Protein AF-A0A3R7EE49-F1 (afdb_monomer_lite)

Secondary structure (DSSP, 8-state):
--HHHHHHHHHHHHHHHHHHHHHHHHHHHHHHHIIIIIS---HHHHHHHHHHHHHHHHHHHHHHTT-

Structure (mmCIF, N/CA/C/O backbone):
data_AF-A0A3R7EE49-F1
#
_entry.id   AF-A0A3R7EE49-F1
#
loop_
_atom_site.group_PDB
_atom_site.id
_atom_site.type_symbol
_atom_site.label_atom_id
_atom_sit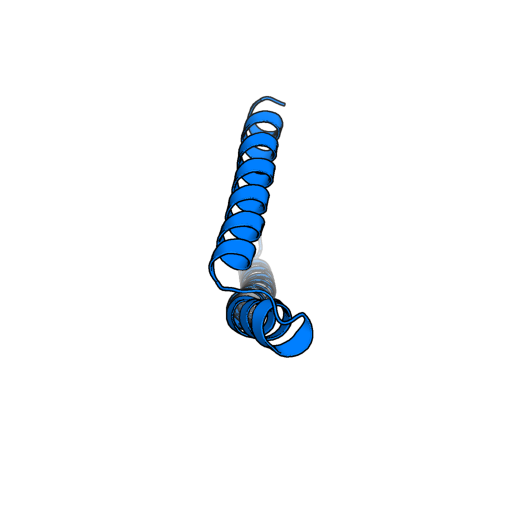e.label_alt_id
_atom_site.label_comp_id
_atom_site.label_asym_id
_atom_site.label_entity_id
_atom_site.label_seq_id
_atom_site.pdbx_PDB_ins_code
_atom_site.Cartn_x
_atom_site.Cartn_y
_atom_site.Cartn_z
_atom_site.occupancy
_atom_site.B_iso_or_equiv
_atom_site.auth_seq_id
_atom_site.auth_comp_id
_atom_site.auth_asym_id
_atom_site.auth_atom_id
_atom_site.pdbx_PDB_model_num
ATOM 1 N N . MET A 1 1 ? -21.737 4.499 26.823 1.00 60.09 1 MET A N 1
ATOM 2 C CA . MET A 1 1 ? -21.668 3.286 25.979 1.00 60.09 1 MET A CA 1
ATOM 3 C C . MET A 1 1 ? -21.525 2.092 26.899 1.00 60.09 1 MET A C 1
ATOM 5 O O . MET A 1 1 ? -20.752 2.171 27.846 1.00 60.09 1 MET A O 1
ATOM 9 N N . ASP A 1 2 ? -22.303 1.040 26.668 1.00 80.19 2 ASP A N 1
ATOM 10 C CA . ASP A 1 2 ? -22.232 -0.190 27.456 1.00 80.19 2 ASP A CA 1
ATOM 11 C C . ASP A 1 2 ? -20.867 -0.876 27.239 1.00 80.19 2 ASP A C 1
ATOM 13 O O . ASP A 1 2 ? -20.382 -0.969 26.108 1.00 80.19 2 ASP A O 1
ATOM 17 N N . GLN A 1 3 ? -20.227 -1.349 28.311 1.00 76.44 3 GLN A N 1
ATOM 18 C CA . GLN A 1 3 ? -18.886 -1.949 28.269 1.00 76.44 3 GLN A CA 1
ATOM 19 C C . GLN A 1 3 ? -18.836 -3.187 27.349 1.00 76.44 3 GLN A C 1
ATOM 21 O O . GLN A 1 3 ? -17.796 -3.504 26.760 1.00 76.44 3 GLN A O 1
ATOM 26 N N . LYS A 1 4 ? -19.977 -3.871 27.180 1.00 76.75 4 LYS A N 1
ATOM 27 C CA . LYS A 1 4 ? -20.125 -5.028 26.290 1.00 76.75 4 LYS A CA 1
ATOM 28 C C . LYS A 1 4 ? -20.135 -4.631 24.811 1.00 76.75 4 LYS A C 1
ATOM 30 O O . LYS A 1 4 ? -19.558 -5.347 23.993 1.00 76.75 4 LYS A O 1
ATOM 35 N N . GLU A 1 5 ? -20.734 -3.488 24.482 1.00 79.50 5 GLU A N 1
ATOM 36 C CA . GLU A 1 5 ? -20.774 -2.949 23.118 1.00 79.50 5 GLU A CA 1
ATOM 37 C C . GLU A 1 5 ? -19.388 -2.456 22.685 1.00 79.50 5 GLU A C 1
ATOM 39 O O . GLU A 1 5 ? -18.922 -2.820 21.608 1.00 79.50 5 GLU A O 1
ATOM 44 N N . THR A 1 6 ? -18.645 -1.778 23.569 1.00 87.06 6 THR A N 1
ATOM 45 C CA . THR A 1 6 ? -17.253 -1.379 23.290 1.00 87.06 6 THR A CA 1
ATOM 46 C C . THR A 1 6 ? -16.362 -2.583 22.961 1.00 87.06 6 THR A C 1
ATOM 48 O O . THR A 1 6 ? -15.591 -2.534 22.005 1.00 87.06 6 THR A O 1
ATOM 51 N N . ARG A 1 7 ? -16.486 -3.707 23.687 1.00 88.81 7 ARG A N 1
ATOM 52 C CA . ARG A 1 7 ? -15.712 -4.933 23.394 1.00 88.81 7 ARG A CA 1
ATOM 53 C C . ARG A 1 7 ? -16.046 -5.556 22.039 1.00 88.81 7 ARG A C 1
ATOM 55 O O . ARG A 1 7 ? -15.143 -6.094 21.400 1.00 88.81 7 ARG A O 1
ATOM 62 N N . LYS A 1 8 ? -17.313 -5.526 21.613 1.00 89.50 8 LYS A N 1
ATOM 63 C CA . LYS A 1 8 ? -17.711 -6.021 20.286 1.00 89.50 8 LYS A CA 1
ATOM 64 C C . LYS A 1 8 ? -17.109 -5.149 19.192 1.00 89.50 8 LYS A C 1
ATOM 66 O O . LYS A 1 8 ? -16.454 -5.684 18.308 1.00 89.50 8 LYS A O 1
ATOM 71 N N . THR A 1 9 ? -17.245 -3.829 19.311 1.00 94.12 9 THR A N 1
ATOM 72 C CA . THR A 1 9 ? -16.673 -2.868 18.361 1.00 94.12 9 THR A CA 1
ATOM 73 C C . THR A 1 9 ? -15.164 -3.048 18.236 1.00 94.12 9 THR A C 1
ATOM 75 O O . THR A 1 9 ? -14.668 -3.238 17.132 1.00 94.12 9 THR A O 1
ATOM 78 N N . VAL A 1 10 ? -14.437 -3.097 19.357 1.00 94.81 10 VAL A N 1
ATOM 79 C CA . VAL A 1 10 ? -12.978 -3.295 19.346 1.00 94.81 10 VAL A CA 1
ATOM 80 C C . VAL A 1 10 ? -12.591 -4.608 18.665 1.00 94.81 10 VAL A C 1
ATOM 82 O O . VAL A 1 10 ? -11.656 -4.616 17.876 1.00 94.81 10 VAL A O 1
ATOM 85 N N . ARG A 1 11 ? -13.310 -5.711 18.910 1.00 94.31 11 ARG A N 1
ATOM 86 C CA . ARG A 1 11 ? -13.025 -6.995 18.246 1.00 94.31 11 ARG A CA 1
ATOM 87 C C . ARG A 1 11 ? -13.270 -6.945 16.741 1.00 94.31 11 ARG A C 1
ATOM 89 O O . ARG A 1 11 ? -12.461 -7.478 15.991 1.00 94.31 11 ARG A O 1
ATOM 96 N N . THR A 1 12 ? -14.355 -6.309 16.309 1.00 96.06 12 THR A N 1
ATOM 97 C CA . THR A 1 12 ? -14.666 -6.157 14.883 1.00 96.06 12 THR A CA 1
ATOM 98 C C . THR A 1 12 ? -13.607 -5.317 14.180 1.00 96.06 12 THR A C 1
ATOM 100 O O . THR A 1 12 ? -13.086 -5.741 13.154 1.00 96.06 12 THR A O 1
ATOM 103 N N . PHE A 1 13 ? -13.235 -4.169 14.752 1.00 96.50 13 PHE A N 1
ATOM 104 C CA . PHE A 1 13 ? -12.176 -3.328 14.196 1.00 96.50 13 PHE A CA 1
ATOM 105 C C . PHE A 1 13 ? -10.813 -4.022 14.230 1.00 96.50 13 PHE A C 1
ATOM 107 O O . PHE A 1 13 ? -10.095 -3.964 13.244 1.00 96.50 13 PHE A O 1
ATOM 114 N N . ALA A 1 14 ? -10.484 -4.747 15.303 1.00 96.06 14 ALA A N 1
ATOM 115 C CA . ALA A 1 14 ? -9.232 -5.495 15.385 1.00 96.06 14 ALA A CA 1
ATOM 116 C C . ALA A 1 14 ? -9.124 -6.563 14.288 1.00 96.06 14 ALA A C 1
ATOM 118 O O . ALA A 1 14 ? -8.073 -6.692 13.670 1.00 96.06 14 ALA A O 1
ATOM 119 N N . LEU A 1 15 ? -10.205 -7.301 14.012 1.00 97.31 15 LEU A N 1
ATOM 120 C CA . LEU A 1 15 ? -10.228 -8.268 12.911 1.00 97.31 15 LEU A CA 1
ATOM 121 C C . LEU A 1 15 ? -10.160 -7.583 11.543 1.00 97.31 15 LEU A C 1
ATOM 123 O O . LEU A 1 15 ? -9.435 -8.054 10.672 1.00 97.31 15 LEU A O 1
ATOM 127 N N . ALA A 1 16 ? -10.884 -6.477 11.354 1.00 96.88 16 ALA A N 1
ATOM 128 C CA . ALA A 1 16 ? -10.860 -5.724 10.104 1.00 96.88 16 ALA A CA 1
ATOM 129 C C . ALA A 1 16 ? -9.456 -5.175 9.801 1.00 96.88 16 ALA A C 1
ATOM 131 O O . ALA A 1 16 ? -8.952 -5.378 8.700 1.00 96.88 16 ALA A O 1
ATOM 132 N N . THR A 1 17 ? -8.803 -4.553 10.785 1.00 96.88 17 THR A N 1
ATOM 133 C CA . THR A 1 17 ? -7.424 -4.063 10.666 1.00 96.88 17 THR A CA 1
ATOM 134 C C . THR A 1 17 ? -6.444 -5.210 10.458 1.00 96.88 17 THR A C 1
ATOM 136 O O . THR A 1 17 ? -5.625 -5.134 9.556 1.00 96.88 17 THR A O 1
ATOM 139 N N . PHE A 1 18 ? -6.569 -6.315 11.201 1.00 96.62 18 PHE A N 1
ATOM 140 C CA . PHE A 1 18 ? -5.698 -7.477 11.010 1.00 96.62 18 PHE A CA 1
ATOM 141 C C . PHE A 1 18 ? -5.753 -8.018 9.576 1.00 96.62 18 PHE A C 1
ATOM 143 O O . PHE A 1 18 ? -4.717 -8.273 8.970 1.00 96.62 18 PHE A O 1
ATOM 150 N N . LEU A 1 19 ? -6.957 -8.183 9.021 1.00 96.81 19 LEU A N 1
ATOM 151 C CA . LEU A 1 19 ? -7.124 -8.654 7.645 1.00 96.81 19 LEU A CA 1
ATOM 152 C C . LEU A 1 19 ? -6.615 -7.632 6.622 1.00 96.81 19 LEU A C 1
ATOM 154 O O . LEU A 1 19 ? -6.036 -8.025 5.611 1.00 96.81 19 LEU A O 1
ATOM 158 N N . ASN A 1 20 ? -6.812 -6.340 6.888 1.00 96.00 20 ASN A N 1
ATOM 159 C CA . ASN A 1 20 ? -6.288 -5.261 6.059 1.00 96.00 20 ASN A CA 1
ATOM 160 C C . ASN A 1 20 ? -4.755 -5.277 6.012 1.00 96.00 20 ASN A C 1
ATOM 162 O O . ASN A 1 20 ? -4.181 -5.261 4.927 1.00 96.00 20 ASN A O 1
ATOM 166 N N . ASP A 1 21 ? -4.105 -5.353 7.170 1.00 95.94 21 ASP A N 1
ATOM 167 C CA . ASP A 1 21 ? -2.648 -5.303 7.281 1.00 95.94 21 ASP A CA 1
ATOM 168 C C . ASP A 1 21 ? -2.022 -6.565 6.684 1.00 95.94 21 ASP A C 1
ATOM 170 O O . ASP A 1 21 ? -1.080 -6.478 5.903 1.00 95.94 21 ASP A O 1
ATOM 174 N N . LEU A 1 22 ? -2.625 -7.735 6.931 1.00 95.75 22 LEU A N 1
ATOM 175 C CA . LEU A 1 22 ? -2.204 -8.991 6.311 1.00 95.75 22 LEU A CA 1
ATOM 176 C C . LEU A 1 22 ? -2.263 -8.913 4.780 1.00 95.75 22 LEU A C 1
ATOM 178 O O . LEU A 1 22 ? -1.321 -9.322 4.103 1.00 95.75 22 LEU A O 1
ATOM 182 N N . GLY A 1 23 ? -3.352 -8.376 4.222 1.00 94.44 23 GLY A N 1
ATOM 183 C CA . GLY A 1 23 ? -3.479 -8.184 2.777 1.00 94.44 23 GLY A CA 1
ATOM 184 C C . GLY A 1 23 ? -2.481 -7.162 2.227 1.00 94.44 23 GLY A C 1
ATOM 185 O O . GLY A 1 23 ? -1.865 -7.401 1.186 1.00 94.44 23 GLY A O 1
ATOM 186 N N . SER A 1 24 ? -2.296 -6.050 2.940 1.00 93.94 24 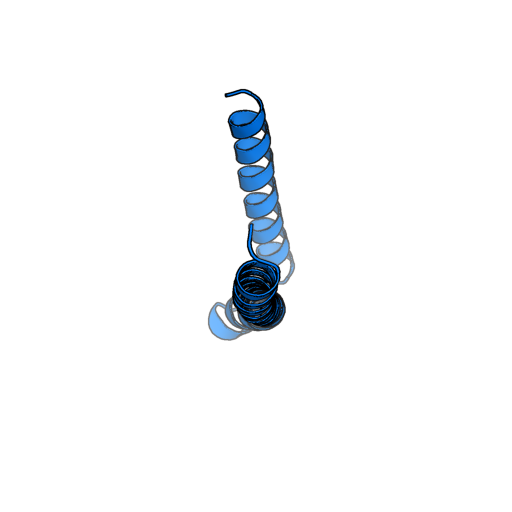SER A N 1
ATOM 187 C CA . SER A 1 24 ? -1.367 -4.982 2.567 1.00 93.94 24 SER A CA 1
ATOM 188 C C . SER A 1 24 ? 0.088 -5.450 2.589 1.00 93.94 24 SER A C 1
ATOM 190 O O . SER A 1 24 ? 0.848 -5.106 1.693 1.00 93.94 24 SER A O 1
ATOM 192 N N . ASP A 1 25 ? 0.493 -6.283 3.542 1.00 94.88 25 ASP A N 1
ATOM 193 C CA . ASP A 1 25 ? 1.863 -6.801 3.590 1.00 94.88 25 ASP A CA 1
ATOM 194 C C . ASP A 1 25 ? 2.113 -7.845 2.494 1.00 94.88 25 ASP A C 1
ATOM 196 O O . ASP A 1 25 ? 3.188 -7.893 1.890 1.00 94.88 25 ASP A O 1
ATOM 200 N N . MET A 1 26 ? 1.099 -8.656 2.175 1.00 95.88 26 MET A N 1
ATOM 201 C CA . MET A 1 26 ? 1.179 -9.656 1.108 1.00 95.88 26 MET A CA 1
ATOM 202 C C . MET A 1 26 ? 1.260 -9.043 -0.294 1.00 95.88 26 MET A C 1
ATOM 204 O O . MET A 1 26 ? 1.789 -9.692 -1.201 1.00 95.88 26 MET A O 1
ATOM 208 N N . ILE A 1 27 ? 0.758 -7.821 -0.505 1.00 94.56 27 ILE A N 1
ATOM 209 C CA . ILE A 1 27 ? 0.757 -7.223 -1.844 1.00 94.56 27 ILE A CA 1
ATOM 210 C C . ILE A 1 27 ? 2.166 -6.858 -2.317 1.00 94.56 27 ILE A C 1
ATOM 212 O O . ILE A 1 27 ? 2.438 -6.983 -3.505 1.00 94.56 27 ILE A O 1
ATOM 216 N N . TYR A 1 28 ? 3.082 -6.480 -1.419 1.00 91.44 28 TYR A N 1
ATOM 217 C CA . TYR A 1 28 ? 4.447 -6.076 -1.777 1.00 91.44 28 TYR A CA 1
ATOM 218 C C . TYR A 1 28 ? 5.215 -7.140 -2.582 1.00 91.44 28 TYR A C 1
ATOM 220 O O . TYR A 1 28 ? 5.687 -6.828 -3.680 1.00 91.44 28 TYR A O 1
ATOM 228 N N . PRO A 1 29 ? 5.335 -8.401 -2.118 1.00 94.00 29 PRO A N 1
ATOM 229 C CA . PRO A 1 29 ? 6.006 -9.439 -2.898 1.00 94.00 29 PRO A CA 1
ATOM 230 C C . PRO A 1 29 ? 5.232 -9.814 -4.169 1.00 94.00 29 PRO A C 1
ATOM 232 O O . PRO A 1 29 ? 5.851 -10.089 -5.196 1.00 94.00 29 PRO A O 1
ATOM 235 N N . VAL A 1 30 ? 3.895 -9.802 -4.133 1.00 96.00 30 VAL A N 1
ATOM 236 C CA . VAL A 1 30 ? 3.063 -10.097 -5.313 1.00 96.00 30 VAL A CA 1
ATOM 237 C C . VAL A 1 30 ? 3.274 -9.044 -6.401 1.00 96.00 30 VAL A C 1
ATOM 239 O O . VAL A 1 30 ? 3.459 -9.394 -7.566 1.00 96.00 30 VAL A O 1
ATOM 242 N N . TRP A 1 31 ? 3.305 -7.768 -6.021 1.00 94.94 31 TRP A N 1
ATOM 243 C CA . TRP A 1 31 ? 3.567 -6.639 -6.907 1.00 94.94 31 TRP A CA 1
ATOM 244 C C . TRP A 1 31 ? 4.956 -6.733 -7.541 1.00 94.94 31 TRP A C 1
ATOM 246 O O . TRP A 1 31 ? 5.077 -6.681 -8.766 1.00 94.94 31 TRP A O 1
ATOM 256 N N . LEU A 1 32 ? 5.989 -6.980 -6.727 1.00 94.88 32 LEU A N 1
ATOM 257 C CA . LEU A 1 32 ? 7.361 -7.193 -7.193 1.00 94.88 32 LEU A CA 1
ATOM 258 C C . LEU A 1 32 ? 7.432 -8.310 -8.244 1.00 94.88 32 LEU A C 1
ATOM 260 O O . LEU A 1 32 ? 7.982 -8.102 -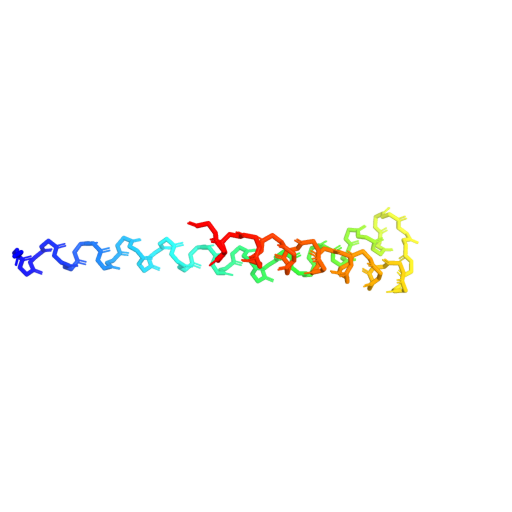9.328 1.00 94.88 32 LEU A O 1
ATOM 264 N N . LEU A 1 33 ? 6.876 -9.489 -7.946 1.00 96.31 33 LEU A N 1
ATOM 265 C CA . LEU A 1 33 ? 6.891 -10.633 -8.862 1.00 96.31 33 LEU A CA 1
ATOM 266 C C . LEU A 1 33 ? 6.086 -10.363 -10.134 1.00 96.31 33 LEU A C 1
ATOM 268 O O . LEU A 1 33 ? 6.522 -10.728 -11.223 1.00 96.31 33 LEU A O 1
ATOM 272 N N . PHE A 1 34 ? 4.940 -9.695 -10.032 1.00 95.69 34 PHE A N 1
ATOM 273 C CA . PHE A 1 34 ? 4.138 -9.346 -11.199 1.00 95.69 34 PHE A CA 1
ATOM 274 C C . PHE A 1 34 ? 4.908 -8.424 -12.153 1.00 95.69 34 PHE A C 1
ATOM 276 O O . PHE A 1 34 ? 5.041 -8.719 -13.340 1.00 95.69 34 PHE A O 1
ATOM 283 N N . VAL A 1 35 ? 5.489 -7.343 -11.636 1.00 96.31 35 VAL A N 1
ATOM 284 C CA . VAL A 1 35 ? 6.198 -6.360 -12.464 1.00 96.31 35 VAL A CA 1
ATOM 285 C C . VAL A 1 35 ? 7.499 -6.931 -13.033 1.00 96.31 35 VAL A C 1
ATOM 287 O O . VAL A 1 35 ? 7.809 -6.716 -14.203 1.00 96.31 35 VAL A O 1
ATOM 290 N N . THR A 1 36 ? 8.250 -7.701 -12.246 1.00 96.06 36 THR A N 1
ATOM 291 C CA . THR A 1 36 ? 9.568 -8.191 -12.682 1.00 96.06 36 THR A CA 1
ATOM 292 C C . THR A 1 36 ? 9.511 -9.505 -13.448 1.00 96.06 36 THR A C 1
ATOM 294 O O . THR A 1 36 ? 10.247 -9.678 -14.414 1.00 96.06 36 THR A O 1
ATOM 297 N N . SER A 1 37 ? 8.639 -10.432 -13.047 1.00 95.62 37 SER A N 1
ATOM 298 C CA . SER A 1 37 ? 8.606 -11.792 -13.599 1.00 95.62 37 SER A CA 1
ATOM 299 C C . SER A 1 37 ? 7.513 -11.977 -14.648 1.00 95.62 37 SER A C 1
ATOM 301 O O . SER A 1 37 ? 7.745 -12.664 -15.637 1.00 95.62 37 SER A O 1
ATOM 303 N N . VAL A 1 38 ? 6.335 -11.367 -14.468 1.00 95.94 38 VAL A N 1
ATOM 304 C CA . VAL A 1 38 ? 5.227 -11.484 -15.438 1.00 95.94 38 VAL A CA 1
ATOM 305 C C . VAL A 1 38 ? 5.352 -10.434 -16.540 1.00 95.94 38 VAL A C 1
ATOM 307 O O . VAL A 1 38 ? 5.276 -10.769 -17.718 1.00 95.94 38 VAL A O 1
ATOM 310 N N . LEU A 1 39 ? 5.575 -9.171 -16.170 1.00 95.75 39 LEU A N 1
ATOM 311 C CA . LEU A 1 39 ? 5.758 -8.077 -17.130 1.00 95.75 39 LEU A CA 1
ATOM 312 C C . LEU A 1 39 ? 7.199 -7.977 -17.660 1.00 95.75 39 LEU A C 1
ATOM 314 O O . LEU A 1 39 ? 7.429 -7.304 -18.663 1.00 95.75 39 LEU A O 1
ATOM 318 N N . GLY A 1 40 ? 8.165 -8.640 -17.013 1.00 94.56 40 GLY A N 1
ATOM 319 C CA . GLY A 1 40 ? 9.570 -8.647 -17.438 1.00 94.56 40 GLY A CA 1
ATOM 320 C C . GLY A 1 40 ? 10.292 -7.307 -17.249 1.00 94.56 40 GLY A C 1
ATOM 321 O O . GLY A 1 40 ? 11.339 -7.081 -17.858 1.00 94.56 40 GLY A O 1
ATOM 322 N N . ALA A 1 41 ? 9.734 -6.391 -16.454 1.00 96.06 41 ALA A N 1
ATOM 323 C CA . ALA A 1 41 ? 10.328 -5.083 -16.223 1.00 96.06 41 ALA A CA 1
ATOM 324 C C . ALA A 1 41 ? 11.529 -5.183 -15.269 1.00 96.06 41 ALA A C 1
ATOM 326 O O . ALA A 1 41 ? 11.581 -6.018 -14.367 1.00 96.06 41 ALA A O 1
ATOM 327 N N . ASN A 1 42 ? 12.513 -4.306 -15.450 1.00 95.31 42 ASN A N 1
ATOM 328 C CA . ASN A 1 42 ? 13.669 -4.260 -14.560 1.00 95.31 42 ASN A CA 1
ATOM 329 C C . ASN A 1 42 ? 13.353 -3.505 -13.251 1.00 95.31 42 ASN A C 1
ATOM 331 O O . ASN A 1 42 ? 12.350 -2.797 -13.132 1.00 95.31 42 ASN A O 1
ATOM 335 N N . MET A 1 43 ? 14.261 -3.605 -12.277 1.00 94.56 43 MET A N 1
ATOM 336 C CA . MET A 1 43 ? 14.106 -2.952 -10.970 1.00 94.56 43 MET A CA 1
ATOM 337 C C . MET A 1 43 ? 14.040 -1.417 -11.046 1.00 94.56 43 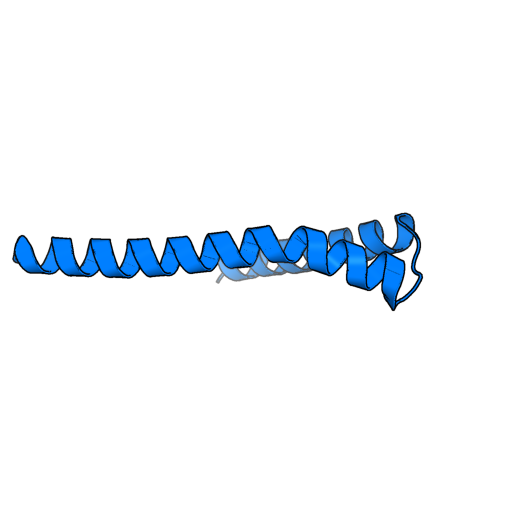MET A C 1
ATOM 339 O O . MET A 1 43 ? 13.442 -0.796 -10.172 1.00 94.56 43 MET A O 1
ATOM 343 N N . ALA A 1 44 ? 14.619 -0.796 -12.081 1.00 96.56 44 ALA A N 1
ATOM 344 C CA . ALA A 1 44 ? 14.551 0.655 -12.259 1.00 96.56 44 ALA A CA 1
ATOM 345 C C . ALA A 1 44 ? 13.135 1.111 -12.646 1.00 96.56 44 ALA A C 1
ATOM 347 O O . ALA A 1 44 ? 12.652 2.113 -12.128 1.00 96.56 44 ALA A O 1
ATOM 348 N N . VAL A 1 45 ? 12.452 0.353 -13.511 1.00 96.12 45 VAL A N 1
ATOM 349 C CA . VAL A 1 45 ? 11.056 0.615 -13.887 1.00 96.12 45 VAL A CA 1
ATOM 350 C C . VAL A 1 45 ? 10.123 0.406 -12.695 1.00 96.12 45 VAL A C 1
ATOM 352 O O . VAL A 1 45 ? 9.261 1.249 -12.459 1.00 96.12 45 VAL A O 1
ATOM 355 N N . LEU A 1 46 ? 10.322 -0.662 -11.914 1.00 95.88 46 LEU A N 1
ATOM 356 C CA . LEU A 1 46 ? 9.552 -0.896 -10.688 1.00 95.88 46 LEU A CA 1
ATOM 357 C C . LEU A 1 46 ? 9.687 0.280 -9.709 1.00 95.88 46 LEU A C 1
ATOM 359 O O . LEU A 1 46 ? 8.685 0.870 -9.316 1.00 95.88 46 LEU A O 1
ATOM 363 N N . GLY A 1 47 ? 10.924 0.679 -9.391 1.00 95.19 47 GLY A N 1
ATOM 364 C CA . GLY A 1 47 ? 11.173 1.799 -8.482 1.00 95.19 47 GLY A CA 1
ATOM 365 C C . GLY A 1 47 ? 10.625 3.133 -8.998 1.00 95.19 47 GLY A C 1
ATOM 366 O O . GLY A 1 47 ? 10.164 3.959 -8.213 1.00 95.19 47 GLY A O 1
ATOM 367 N N . PHE A 1 48 ? 10.623 3.341 -10.317 1.00 96.94 48 PHE A N 1
ATOM 368 C CA . PHE A 1 48 ? 10.025 4.526 -10.927 1.00 96.94 48 PHE A CA 1
ATOM 369 C C . PHE A 1 48 ? 8.502 4.567 -10.743 1.00 96.94 48 PHE A C 1
ATOM 371 O O . PHE A 1 48 ? 7.969 5.602 -10.346 1.00 96.94 48 PHE A O 1
ATOM 378 N N . ILE A 1 49 ? 7.802 3.454 -10.991 1.00 95.75 49 ILE A N 1
ATOM 379 C CA . ILE A 1 49 ? 6.341 3.380 -10.838 1.00 95.75 49 ILE A CA 1
ATOM 380 C C . ILE A 1 49 ? 5.942 3.515 -9.363 1.00 95.75 49 ILE A C 1
ATOM 382 O O . ILE A 1 49 ? 5.023 4.275 -9.058 1.00 95.75 49 ILE A O 1
ATOM 386 N N . ASP A 1 50 ? 6.662 2.861 -8.448 1.00 93.94 50 ASP A N 1
ATOM 387 C CA . ASP A 1 50 ? 6.417 2.984 -7.005 1.00 93.94 50 ASP A CA 1
ATOM 388 C C . ASP A 1 50 ? 6.624 4.432 -6.528 1.00 93.94 50 ASP A C 1
ATOM 390 O O . ASP A 1 50 ? 5.800 4.983 -5.792 1.00 93.94 50 ASP A O 1
ATOM 394 N N . GLY A 1 51 ? 7.685 5.091 -7.007 1.00 95.56 51 GLY A N 1
ATOM 395 C CA . GLY A 1 51 ? 7.962 6.498 -6.720 1.00 95.56 51 GLY A CA 1
ATOM 396 C C . GLY A 1 51 ? 6.897 7.449 -7.272 1.00 95.56 51 GLY A C 1
ATOM 397 O O . GLY A 1 51 ? 6.477 8.375 -6.575 1.00 95.56 51 GLY A O 1
ATOM 398 N N . LEU A 1 52 ? 6.410 7.207 -8.493 1.00 97.25 52 LEU A N 1
ATOM 399 C CA . LEU A 1 52 ? 5.291 7.961 -9.064 1.00 97.25 52 LEU A CA 1
ATOM 400 C C . LEU A 1 52 ? 4.007 7.772 -8.250 1.00 97.25 52 LEU A C 1
ATOM 402 O O . LEU A 1 52 ? 3.309 8.749 -7.978 1.00 97.25 52 LEU A O 1
ATOM 406 N N . GLY A 1 53 ? 3.714 6.542 -7.821 1.00 94.88 53 GLY A N 1
ATOM 407 C CA . GLY A 1 53 ? 2.579 6.249 -6.948 1.00 94.88 53 GLY A CA 1
ATOM 408 C C . GLY A 1 53 ? 2.657 7.030 -5.636 1.00 94.88 53 GLY A C 1
ATOM 409 O O . GLY A 1 53 ? 1.702 7.711 -5.262 1.00 94.88 53 GLY A O 1
ATOM 410 N N . ALA A 1 54 ? 3.820 7.018 -4.980 1.00 94.75 54 ALA A N 1
ATOM 411 C CA . ALA A 1 54 ? 4.049 7.772 -3.750 1.00 94.75 54 ALA A CA 1
ATOM 412 C C . ALA A 1 54 ? 3.892 9.290 -3.949 1.00 94.75 54 ALA A C 1
ATOM 414 O O . ALA A 1 54 ? 3.309 9.969 -3.101 1.00 94.75 54 ALA A O 1
ATOM 415 N N . ALA A 1 55 ? 4.356 9.828 -5.081 1.00 96.69 55 ALA A N 1
ATOM 416 C CA . ALA A 1 55 ? 4.185 11.239 -5.414 1.00 96.69 55 ALA A CA 1
ATOM 417 C C . ALA A 1 55 ? 2.702 11.615 -5.569 1.00 96.69 55 ALA A C 1
ATOM 419 O O . ALA A 1 55 ? 2.258 12.613 -5.000 1.00 96.69 55 ALA A O 1
ATOM 420 N N . ILE A 1 56 ? 1.918 10.793 -6.275 1.00 96.31 56 ILE A N 1
ATOM 421 C CA . ILE A 1 56 ? 0.473 11.006 -6.452 1.00 96.31 56 ILE A CA 1
ATOM 422 C C . ILE A 1 56 ? -0.252 10.963 -5.103 1.00 96.31 56 ILE A C 1
ATOM 424 O O . ILE A 1 56 ? -1.084 11.829 -4.818 1.00 96.31 56 ILE A O 1
ATOM 428 N N . VAL A 1 57 ? 0.078 9.987 -4.252 1.00 94.88 57 VAL A N 1
ATOM 429 C CA . VAL A 1 57 ? -0.496 9.868 -2.905 1.00 94.88 57 VAL A CA 1
ATOM 430 C C . VAL A 1 57 ? -0.152 11.093 -2.059 1.00 94.88 57 VAL A C 1
ATOM 432 O O . VAL A 1 57 ? -1.043 11.668 -1.441 1.00 94.88 57 VAL A O 1
ATOM 435 N N . SER A 1 58 ? 1.106 11.537 -2.073 1.00 94.38 58 SER A N 1
ATOM 436 C CA . SER A 1 58 ? 1.562 12.720 -1.334 1.00 94.38 58 SER A CA 1
ATOM 437 C C . SER A 1 58 ? 0.812 13.989 -1.753 1.00 94.38 58 SER A C 1
ATOM 439 O O . SER A 1 58 ? 0.288 14.713 -0.906 1.00 94.38 58 SER A O 1
ATOM 441 N N . ILE A 1 59 ? 0.661 14.218 -3.062 1.00 95.25 59 ILE A N 1
ATOM 442 C CA . ILE A 1 59 ? -0.119 15.346 -3.593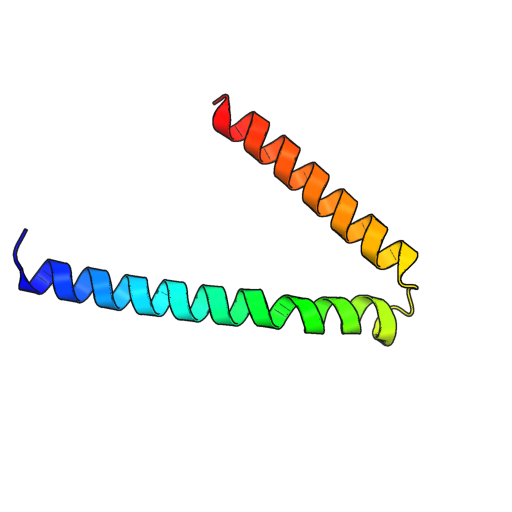 1.00 95.25 59 ILE A CA 1
ATOM 443 C C . ILE A 1 59 ? -1.586 15.244 -3.151 1.00 95.25 59 ILE A C 1
ATOM 445 O O . ILE A 1 59 ? -2.178 16.236 -2.726 1.00 95.25 59 ILE A O 1
ATOM 449 N N . SER A 1 60 ? -2.167 14.043 -3.207 1.00 94.38 60 SER A N 1
ATOM 450 C CA . SER A 1 60 ? -3.560 13.803 -2.811 1.00 94.38 60 SER A CA 1
ATOM 451 C C . SER A 1 60 ? -3.784 14.052 -1.319 1.00 94.38 60 SER A C 1
ATOM 453 O O . SER A 1 60 ? -4.803 14.625 -0.941 1.00 94.38 60 SER A O 1
ATOM 455 N N . GLN A 1 61 ? -2.832 13.668 -0.466 1.00 93.00 61 GLN A N 1
ATOM 456 C CA . GLN A 1 61 ? -2.870 13.954 0.969 1.00 93.00 61 GLN A CA 1
ATOM 457 C C . GLN A 1 61 ? -2.729 15.450 1.249 1.00 93.00 61 GLN A C 1
ATOM 459 O O . GLN A 1 61 ? -3.483 15.979 2.059 1.00 93.00 61 GLN A O 1
ATOM 464 N N . ALA A 1 62 ? -1.825 16.146 0.552 1.00 93.19 62 ALA A N 1
ATOM 465 C CA . ALA A 1 62 ? -1.682 17.595 0.678 1.00 93.19 62 ALA A CA 1
ATOM 466 C C . ALA A 1 62 ? -2.982 18.327 0.303 1.00 93.19 62 ALA A C 1
ATOM 468 O O . ALA A 1 62 ? -3.400 19.241 1.008 1.00 93.19 62 ALA A O 1
ATOM 469 N N . ALA A 1 63 ? -3.656 17.884 -0.763 1.00 91.50 63 ALA A N 1
ATOM 470 C CA . ALA A 1 63 ? -4.960 18.411 -1.155 1.00 91.50 63 ALA A CA 1
ATOM 471 C C . ALA A 1 63 ? -6.062 18.065 -0.136 1.00 91.50 63 ALA A C 1
ATOM 473 O O . ALA A 1 63 ? -6.854 18.929 0.225 1.00 91.50 63 ALA A O 1
ATOM 474 N N . SER A 1 64 ? -6.094 16.824 0.361 1.00 89.25 64 SER A N 1
ATOM 475 C CA . SER A 1 64 ? -7.118 16.354 1.310 1.00 89.25 64 SER A CA 1
ATOM 476 C C . SER A 1 64 ? -6.949 16.926 2.717 1.00 89.25 64 SER A C 1
ATOM 478 O O . SER A 1 64 ? -7.909 16.957 3.468 1.00 89.25 64 SER A O 1
ATOM 480 N N . GLY A 1 65 ? -5.738 17.341 3.097 1.00 84.44 65 GLY A N 1
ATOM 481 C CA . GLY A 1 65 ? -5.486 18.055 4.350 1.00 84.44 65 GLY A CA 1
ATOM 482 C C . GLY A 1 65 ? -5.748 19.560 4.258 1.00 84.44 65 GLY A C 1
ATOM 483 O O . GLY A 1 65 ? -5.780 20.231 5.285 1.00 84.44 65 GLY A O 1
ATOM 484 N N . TYR A 1 66 ? -5.898 20.093 3.042 1.00 77.06 66 TYR A N 1
ATOM 485 C CA . TYR A 1 66 ? -6.247 21.493 2.802 1.00 77.06 66 TYR A CA 1
ATOM 486 C C . TYR A 1 66 ? -7.766 21.736 2.789 1.00 77.06 66 TYR A C 1
ATOM 488 O O . TYR A 1 66 ? -8.203 22.821 3.172 1.00 77.06 66 TYR A O 1
ATOM 496 N N . VAL A 1 67 ? -8.550 20.749 2.339 1.00 71.56 67 VAL A N 1
ATOM 497 C CA . VAL A 1 67 ? -10.027 20.770 2.309 1.00 71.56 67 VAL A CA 1
ATOM 498 C C . VAL A 1 67 ? -10.593 20.211 3.608 1.00 71.56 67 VAL A C 1
ATOM 500 O O . VAL A 1 67 ? -11.535 20.838 4.143 1.00 71.56 67 VAL A O 1
#

Radius of g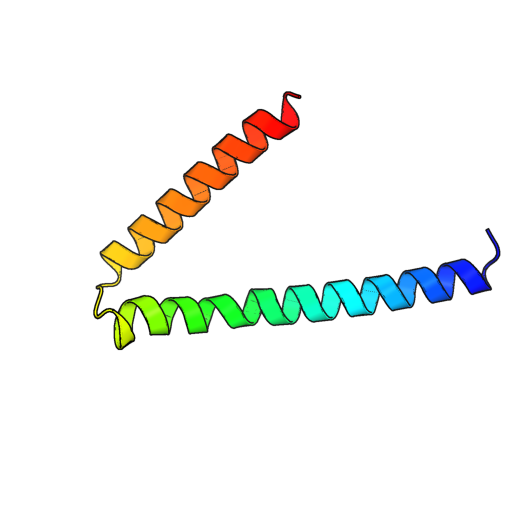yration: 18.41 Å; chains: 1; bounding box: 37×33×46 Å

Sequence (67 aa):
MDQKETRKTVRTFALATFLNDLGSDMIYPVWLLFVTSVLGANMAVLGFIDGLGAAIVSISQAASGYV

Foldseek 3Di:
DDPVVVVVVVVVVVVVVVVVVVVVVVVVVVLVCCVCPVVVDDPVVVVVVVVVVVVVVVVVVVVVVVD

pLDDT: mean 92.6, std 6.92, range [60.09, 97.31]